Protein AF-A0A1F6BXQ7-F1 (afdb_monomer_lite)

Structure (mmCIF, N/CA/C/O backbone):
data_AF-A0A1F6BXQ7-F1
#
_entry.id   AF-A0A1F6BXQ7-F1
#
loop_
_atom_site.group_PDB
_atom_site.id
_atom_site.type_symbol
_atom_site.label_atom_id
_atom_site.label_alt_id
_atom_site.label_comp_id
_atom_site.label_asym_id
_atom_site.label_entity_id
_atom_site.label_seq_id
_atom_site.pdbx_PDB_ins_code
_atom_site.Cartn_x
_atom_site.Cartn_y
_atom_site.Cartn_z
_atom_site.occupancy
_atom_site.B_iso_or_equiv
_atom_site.auth_seq_id
_atom_site.auth_comp_id
_atom_site.auth_asym_id
_atom_site.auth_atom_id
_atom_site.pdbx_PDB_model_num
ATOM 1 N N . MET A 1 1 ? -27.198 -15.628 38.494 1.00 50.78 1 MET A N 1
ATOM 2 C CA . MET A 1 1 ? -26.750 -14.243 38.193 1.00 50.78 1 MET A CA 1
ATOM 3 C C . MET A 1 1 ? -25.561 -14.127 37.215 1.00 50.78 1 MET A C 1
ATOM 5 O O . MET A 1 1 ? -25.399 -13.064 36.630 1.00 50.78 1 MET A O 1
ATOM 9 N N . ALA A 1 2 ? -24.767 -15.176 36.940 1.00 58.31 2 ALA A N 1
ATOM 10 C CA . ALA A 1 2 ? -23.594 -15.095 36.041 1.00 58.31 2 ALA A CA 1
ATOM 11 C C . ALA A 1 2 ? -23.905 -14.859 34.538 1.00 58.31 2 ALA A C 1
ATOM 13 O O . ALA A 1 2 ? -23.090 -14.295 33.809 1.00 58.31 2 ALA A O 1
ATOM 14 N N . ASN A 1 3 ? -25.101 -15.235 34.069 1.00 61.34 3 ASN A N 1
ATOM 15 C CA . ASN A 1 3 ? -25.460 -15.195 32.643 1.00 61.34 3 ASN A CA 1
ATOM 16 C C . ASN A 1 3 ? -25.605 -13.770 32.065 1.00 61.34 3 ASN A C 1
ATOM 18 O O . ASN A 1 3 ? -25.274 -13.521 30.905 1.00 61.34 3 ASN A O 1
ATOM 22 N N . ILE A 1 4 ? -26.061 -12.809 32.878 1.00 68.44 4 ILE A N 1
ATOM 23 C CA . ILE A 1 4 ? -26.295 -11.422 32.437 1.00 68.44 4 ILE A CA 1
ATOM 24 C C . ILE A 1 4 ? -24.958 -10.706 32.200 1.00 68.44 4 ILE A C 1
ATOM 26 O O . ILE A 1 4 ? -24.773 -10.072 31.162 1.00 68.44 4 ILE A O 1
ATOM 30 N N . LYS A 1 5 ? -23.984 -10.895 33.103 1.00 67.44 5 LYS A N 1
ATOM 31 C CA . LYS A 1 5 ? -22.636 -10.305 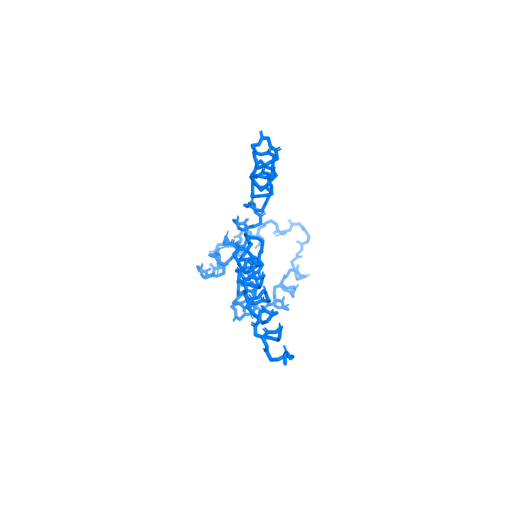33.011 1.00 67.44 5 LYS A CA 1
ATOM 32 C C . LYS A 1 5 ? -21.918 -10.715 31.716 1.00 67.44 5 LYS A C 1
ATOM 34 O O . LYS A 1 5 ? -21.365 -9.868 31.020 1.00 67.44 5 LYS A O 1
ATOM 39 N N . HIS A 1 6 ? -22.020 -11.991 31.333 1.00 70.56 6 HIS A N 1
ATOM 40 C CA . HIS A 1 6 ? -21.444 -12.517 30.088 1.00 70.56 6 HIS A CA 1
ATOM 41 C C . HIS A 1 6 ? -22.118 -11.976 28.817 1.00 70.56 6 HIS A C 1
ATOM 43 O O . HIS A 1 6 ? -21.474 -11.818 27.775 1.00 70.56 6 HIS A O 1
ATOM 49 N N . LYS A 1 7 ? -23.428 -11.705 28.871 1.00 75.19 7 LYS A N 1
ATOM 50 C CA . LYS A 1 7 ? -24.178 -11.110 27.753 1.00 75.19 7 LYS A CA 1
ATOM 51 C C . LYS A 1 7 ? -23.799 -9.640 27.555 1.00 75.19 7 LYS A C 1
ATOM 53 O O . LYS A 1 7 ? -23.606 -9.212 26.419 1.00 75.19 7 LYS A O 1
ATOM 58 N N . VAL A 1 8 ? -23.637 -8.901 28.654 1.00 79.69 8 VAL A N 1
ATOM 59 C CA . VAL A 1 8 ? -23.201 -7.497 28.643 1.00 79.69 8 VAL A CA 1
ATOM 60 C C . VAL A 1 8 ? -21.757 -7.382 28.146 1.00 79.69 8 VAL A C 1
ATOM 62 O O . VAL A 1 8 ? -21.514 -6.619 27.215 1.00 79.69 8 VAL A O 1
ATOM 65 N N . MET A 1 9 ? -20.823 -8.201 28.648 1.00 81.44 9 MET A N 1
ATOM 66 C CA . MET A 1 9 ? -19.429 -8.183 28.175 1.00 81.44 9 MET A CA 1
ATOM 67 C C . MET A 1 9 ? -19.300 -8.451 26.671 1.00 81.44 9 MET A C 1
ATOM 69 O O . MET A 1 9 ? -18.564 -7.743 25.990 1.00 81.44 9 MET A O 1
ATOM 73 N N . ARG A 1 10 ? -20.057 -9.409 26.114 1.00 78.62 10 ARG A N 1
ATOM 74 C CA . ARG A 1 10 ? -20.048 -9.655 24.659 1.00 78.62 10 ARG A CA 1
ATOM 75 C C . ARG A 1 10 ? -20.464 -8.428 23.854 1.00 78.62 10 ARG A C 1
ATOM 77 O O . ARG A 1 10 ? -19.826 -8.123 22.854 1.00 78.62 10 ARG A O 1
ATOM 84 N N . ARG A 1 11 ? -21.501 -7.704 24.286 1.00 79.56 11 ARG A N 1
ATOM 85 C CA . ARG A 1 11 ? -21.934 -6.471 23.607 1.00 79.56 11 ARG A CA 1
ATOM 86 C C . ARG A 1 11 ? -20.872 -5.378 23.681 1.00 79.56 11 ARG A C 1
ATOM 88 O O . ARG A 1 11 ? -20.653 -4.702 22.684 1.00 79.56 11 ARG A O 1
ATOM 95 N N . VAL A 1 12 ? -20.182 -5.247 24.813 1.00 81.31 12 VAL A N 1
ATOM 96 C CA . VAL A 1 12 ? -19.071 -4.296 24.962 1.00 81.31 12 VAL A CA 1
ATOM 97 C C . VAL A 1 12 ? -17.937 -4.628 23.991 1.00 81.31 12 VAL A C 1
ATOM 99 O O . VAL A 1 12 ? -17.475 -3.734 23.289 1.00 81.31 12 VAL A O 1
ATOM 102 N N . TYR A 1 13 ? -17.550 -5.901 23.858 1.00 80.19 13 TYR A N 1
ATOM 103 C CA . TYR A 1 13 ? -16.538 -6.309 22.878 1.00 80.19 13 TYR A CA 1
ATOM 104 C C . TYR A 1 13 ? -16.981 -6.079 21.430 1.00 80.19 13 TYR A C 1
ATOM 106 O O . TYR A 1 13 ? -16.181 -5.599 20.629 1.00 80.19 13 TYR A O 1
ATOM 114 N N . TYR A 1 14 ? -18.244 -6.346 21.088 1.00 79.44 14 TYR A N 1
ATOM 115 C CA . TYR A 1 14 ? -18.774 -6.044 19.753 1.00 79.44 14 TYR A CA 1
ATOM 116 C C . TYR A 1 14 ? -18.758 -4.546 19.446 1.00 79.44 14 TYR A C 1
ATOM 118 O O . TYR A 1 14 ? -18.314 -4.141 18.378 1.00 79.44 14 TYR A O 1
ATOM 126 N N . ILE A 1 15 ? -19.193 -3.703 20.383 1.00 79.25 15 ILE A N 1
ATOM 127 C CA . ILE A 1 15 ? -19.186 -2.246 20.197 1.00 79.25 15 ILE A CA 1
ATOM 128 C C . ILE A 1 15 ? -17.747 -1.727 20.115 1.00 79.25 15 ILE A C 1
ATOM 130 O O . ILE A 1 15 ? -17.451 -0.886 19.271 1.00 79.25 15 ILE A O 1
ATOM 134 N N . TYR A 1 16 ? -16.841 -2.248 20.945 1.00 75.12 16 TYR A N 1
ATOM 135 C CA . TYR A 1 16 ? -15.425 -1.886 20.928 1.00 75.12 16 TYR A CA 1
ATOM 136 C C . TYR A 1 16 ? -14.754 -2.261 19.601 1.00 75.12 16 TYR A C 1
ATOM 138 O O . TYR A 1 16 ? -14.076 -1.435 18.995 1.00 75.12 16 TYR A O 1
ATOM 146 N N . THR A 1 17 ? -14.989 -3.477 19.109 1.00 68.94 17 THR A N 1
ATOM 147 C CA . THR A 1 17 ? -14.453 -3.942 17.821 1.00 68.94 17 THR A CA 1
ATOM 148 C C . THR A 1 17 ? -15.065 -3.191 16.643 1.00 68.94 17 THR A C 1
ATOM 150 O O . THR A 1 17 ? -14.321 -2.751 15.774 1.00 68.94 17 THR A O 1
ATOM 153 N N . LEU A 1 18 ? -16.376 -2.925 16.641 1.00 71.81 18 LEU A N 1
ATOM 154 C CA . LEU A 1 18 ? -17.033 -2.072 15.640 1.00 71.81 18 LEU A CA 1
ATOM 155 C C . LEU A 1 18 ? -16.475 -0.644 15.637 1.00 71.81 18 LEU A C 1
ATOM 157 O O . LEU A 1 18 ? -16.279 -0.056 14.576 1.00 71.81 18 LEU A O 1
ATOM 161 N N . ARG A 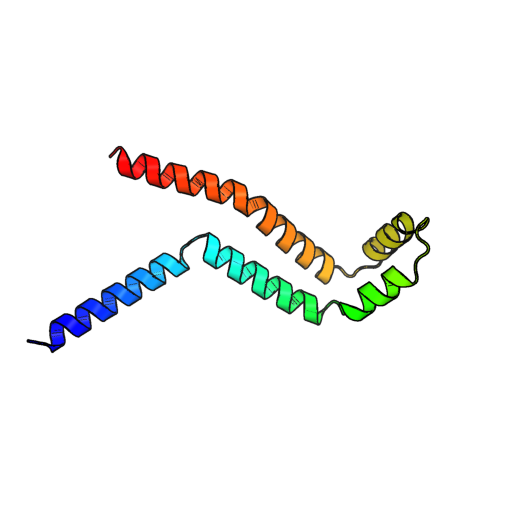1 19 ? -16.185 -0.085 16.816 1.00 68.94 19 ARG A N 1
ATOM 162 C CA . ARG A 1 19 ? -15.586 1.249 16.948 1.00 68.94 19 ARG A CA 1
ATOM 163 C C . ARG A 1 19 ? -14.134 1.261 16.455 1.00 68.94 19 ARG A C 1
ATOM 165 O O . ARG A 1 19 ? -13.731 2.213 15.799 1.00 68.94 19 ARG A O 1
ATOM 172 N N . ARG A 1 20 ? -13.382 0.179 16.683 1.00 64.56 20 ARG A N 1
ATOM 173 C CA . ARG A 1 20 ? -12.016 -0.016 16.165 1.00 64.56 20 ARG A CA 1
ATOM 174 C C . ARG A 1 20 ? -11.989 -0.231 14.645 1.00 64.56 20 ARG A C 1
ATOM 176 O O . ARG A 1 20 ? -11.099 0.281 13.982 1.00 64.56 20 ARG A O 1
ATOM 183 N N . LEU A 1 21 ? -12.982 -0.925 14.089 1.00 62.19 21 LEU A N 1
ATOM 184 C CA . LEU A 1 21 ? -13.162 -1.124 12.643 1.00 62.19 21 LEU A CA 1
ATOM 185 C C . LEU A 1 21 ? -13.525 0.173 11.913 1.00 62.19 21 LEU A C 1
ATOM 187 O O . LEU A 1 21 ? -13.090 0.387 10.787 1.00 62.19 21 LEU A O 1
ATOM 191 N N . LYS A 1 22 ? -14.277 1.063 12.569 1.00 63.00 22 LYS A N 1
ATOM 192 C CA . LYS A 1 22 ? -14.538 2.421 12.070 1.00 63.00 22 LYS A CA 1
ATOM 193 C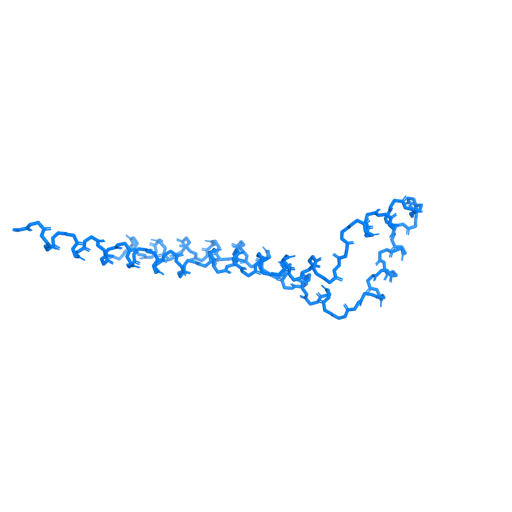 C . LYS A 1 22 ? -13.328 3.350 12.184 1.00 63.00 22 LYS A C 1
ATOM 195 O O . LYS A 1 22 ? -13.394 4.469 11.681 1.00 63.00 22 LYS A O 1
ATOM 200 N N . HIS A 1 23 ? -12.239 2.914 12.822 1.00 66.12 23 HIS A N 1
ATOM 201 C CA . HIS A 1 23 ? -11.061 3.750 12.958 1.00 66.12 23 HIS A CA 1
ATOM 202 C C . HIS A 1 23 ? -10.452 4.001 11.568 1.00 66.12 23 HIS A C 1
ATOM 204 O O . HIS A 1 23 ? -10.144 3.042 10.850 1.00 66.12 23 HIS A O 1
ATOM 210 N N . PRO A 1 24 ? -10.233 5.266 11.177 1.00 65.69 24 PRO A N 1
ATOM 211 C CA . PRO A 1 24 ? -9.749 5.637 9.849 1.00 65.69 24 PRO A CA 1
ATOM 212 C C . PRO A 1 24 ? -8.451 4.915 9.456 1.00 65.69 24 PRO A C 1
ATOM 214 O O . PRO A 1 24 ? -8.285 4.542 8.291 1.00 65.69 24 PRO A O 1
ATOM 217 N N . LEU A 1 25 ? -7.580 4.654 10.437 1.00 67.38 25 LEU A N 1
ATOM 218 C CA . LEU A 1 25 ? -6.345 3.882 10.263 1.00 67.38 25 LEU A CA 1
ATOM 219 C C . LEU A 1 25 ? -6.580 2.422 9.851 1.00 67.38 25 LEU A C 1
ATOM 221 O O . LEU A 1 25 ? -5.835 1.916 9.021 1.00 67.38 25 LEU A O 1
ATOM 225 N N . PHE A 1 26 ? -7.605 1.754 10.392 1.00 74.06 26 PHE A N 1
ATOM 226 C CA . PHE A 1 26 ? -7.869 0.342 10.090 1.00 74.06 26 PHE A CA 1
ATOM 227 C C . PHE A 1 26 ? -8.397 0.165 8.663 1.00 74.06 26 PHE A C 1
ATOM 229 O O . PHE A 1 26 ? -8.026 -0.766 7.956 1.00 74.06 26 PHE A O 1
ATOM 236 N N . VAL A 1 27 ? -9.227 1.105 8.205 1.00 73.19 27 VAL A N 1
ATOM 237 C CA . VAL A 1 27 ? -9.710 1.116 6.819 1.00 73.19 27 VAL A CA 1
ATOM 238 C C . VAL A 1 27 ? -8.555 1.370 5.849 1.00 73.19 27 VAL A C 1
ATOM 240 O O . VAL A 1 27 ? -8.465 0.706 4.824 1.00 73.19 27 VAL A O 1
ATOM 243 N N . HIS A 1 28 ? -7.643 2.296 6.164 1.00 70.12 28 HIS A N 1
ATOM 244 C CA . HIS A 1 28 ? -6.483 2.557 5.303 1.00 70.12 28 HIS A CA 1
ATOM 245 C C . HIS A 1 28 ? -5.495 1.393 5.281 1.00 70.12 28 HIS A C 1
ATOM 247 O O . HIS A 1 28 ? -5.053 1.020 4.200 1.00 70.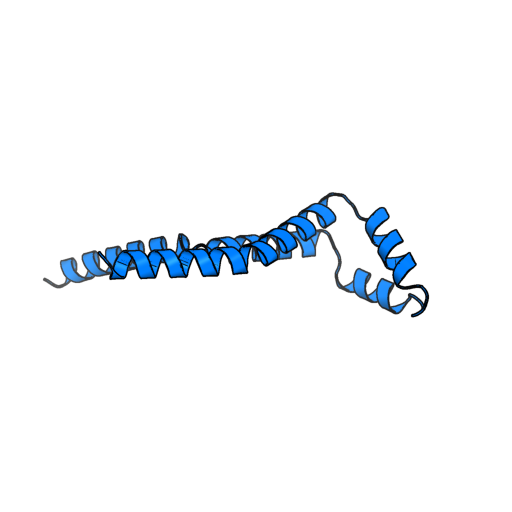12 28 HIS A O 1
ATOM 253 N N . SER A 1 29 ? -5.198 0.766 6.422 1.00 75.38 29 SER A N 1
ATOM 254 C CA . SER A 1 29 ? -4.326 -0.412 6.438 1.00 75.38 29 SER A CA 1
ATOM 255 C C . SER A 1 29 ? -4.933 -1.582 5.663 1.00 75.38 29 SER A C 1
ATOM 257 O O . SER A 1 29 ? -4.216 -2.251 4.924 1.00 75.38 29 SER A O 1
ATOM 259 N N . ALA A 1 30 ? -6.251 -1.789 5.756 1.00 79.75 30 ALA A N 1
ATOM 260 C CA . ALA A 1 30 ? -6.952 -2.799 4.968 1.00 79.75 30 ALA A CA 1
ATOM 261 C C . ALA A 1 30 ? -6.878 -2.507 3.460 1.00 79.75 30 ALA A C 1
ATOM 263 O O . ALA A 1 30 ? -6.563 -3.404 2.681 1.00 79.75 30 ALA A O 1
ATOM 264 N N . VAL A 1 31 ? -7.109 -1.257 3.043 1.00 79.56 31 VAL A N 1
ATOM 265 C CA . VAL A 1 31 ? -7.005 -0.848 1.631 1.00 79.56 31 VAL A CA 1
ATOM 266 C C . VAL A 1 31 ? -5.581 -1.029 1.106 1.00 79.56 31 VAL A C 1
ATOM 268 O O . VAL A 1 31 ? -5.404 -1.598 0.031 1.00 79.56 31 VAL A O 1
ATOM 271 N N . VAL A 1 32 ? -4.568 -0.613 1.869 1.00 79.62 32 VAL A N 1
ATOM 272 C CA . VAL A 1 32 ? -3.157 -0.788 1.494 1.00 79.62 32 VAL A CA 1
ATOM 273 C C . VAL A 1 32 ? -2.808 -2.270 1.378 1.00 79.62 32 VAL A C 1
ATOM 275 O O . VAL A 1 32 ? -2.208 -2.665 0.385 1.00 79.62 32 VAL A O 1
ATOM 278 N N . ALA A 1 33 ? -3.231 -3.106 2.330 1.00 82.88 33 ALA A N 1
ATOM 279 C CA . ALA A 1 33 ? -2.984 -4.546 2.284 1.00 82.88 33 ALA A CA 1
ATOM 280 C C . ALA A 1 33 ? -3.622 -5.202 1.049 1.00 82.88 33 ALA A C 1
ATOM 282 O O . ALA A 1 33 ? -2.968 -5.982 0.359 1.00 82.88 33 ALA A O 1
ATOM 283 N N . VAL A 1 34 ? -4.871 -4.849 0.724 1.00 83.38 34 VAL A N 1
ATOM 284 C CA . VAL A 1 34 ? -5.555 -5.344 -0.481 1.00 83.38 34 VAL A CA 1
ATOM 285 C C . VAL A 1 34 ? -4.841 -4.877 -1.748 1.00 83.38 34 VAL A C 1
ATOM 287 O O . VAL A 1 34 ? -4.612 -5.688 -2.643 1.00 83.38 34 VAL A O 1
ATOM 290 N N . CYS A 1 35 ? -4.433 -3.607 -1.815 1.00 79.31 35 CYS A N 1
ATOM 291 C CA . CYS A 1 35 ? -3.674 -3.091 -2.953 1.00 79.31 35 CYS A CA 1
ATOM 292 C C . CYS A 1 35 ? -2.332 -3.810 -3.106 1.00 79.31 35 CYS A C 1
ATOM 294 O O . CYS A 1 35 ? -1.951 -4.133 -4.223 1.00 79.31 35 CYS A O 1
ATOM 296 N N . PHE A 1 36 ? -1.645 -4.119 -2.007 1.00 78.75 36 PHE A N 1
ATOM 297 C CA . PHE A 1 36 ? -0.365 -4.827 -2.034 1.00 78.75 36 PHE A CA 1
ATOM 298 C C . PHE A 1 36 ? -0.512 -6.267 -2.546 1.00 78.75 36 PHE A C 1
ATOM 300 O O . PHE A 1 36 ? 0.283 -6.722 -3.366 1.00 78.75 36 PHE A O 1
ATOM 307 N N . VAL A 1 37 ? -1.566 -6.970 -2.117 1.00 83.56 37 VAL A N 1
ATOM 308 C CA . VAL A 1 37 ? -1.900 -8.317 -2.611 1.00 83.56 37 VAL A CA 1
ATOM 309 C C . VAL A 1 37 ? -2.318 -8.286 -4.083 1.00 83.56 37 VAL A C 1
ATOM 311 O O . VAL A 1 37 ? -1.970 -9.185 -4.844 1.00 83.56 37 VAL A O 1
ATOM 314 N N . ALA A 1 38 ? -3.054 -7.261 -4.510 1.00 79.56 38 ALA A N 1
ATOM 315 C CA . ALA A 1 38 ? -3.396 -7.085 -5.917 1.00 79.56 38 ALA A CA 1
ATOM 316 C C . ALA A 1 38 ? -2.147 -6.783 -6.760 1.00 79.56 38 ALA A C 1
ATOM 318 O O . ALA A 1 38 ? -1.978 -7.356 -7.833 1.00 79.56 38 ALA A O 1
ATOM 319 N N . LEU A 1 39 ? -1.238 -5.947 -6.251 1.00 77.12 39 LEU A N 1
ATOM 320 C CA . LEU A 1 39 ? 0.009 -5.596 -6.924 1.00 77.12 39 LEU A CA 1
ATOM 321 C C . LEU A 1 39 ? 0.914 -6.820 -7.100 1.00 77.12 39 LEU A C 1
ATOM 323 O O . LEU A 1 39 ? 1.441 -7.012 -8.188 1.00 77.12 39 LEU A O 1
ATOM 327 N N . SER A 1 40 ? 1.032 -7.690 -6.091 1.00 77.44 40 SER A N 1
ATOM 328 C CA . SER A 1 40 ? 1.862 -8.903 -6.183 1.00 77.44 40 SER A CA 1
ATOM 329 C C . SER A 1 40 ? 1.351 -9.933 -7.194 1.00 77.44 40 SER A C 1
ATOM 331 O O . SER A 1 40 ? 2.109 -10.796 -7.627 1.00 77.44 40 SER A O 1
ATOM 333 N N . ARG A 1 41 ? 0.075 -9.847 -7.591 1.00 77.00 41 ARG A N 1
ATOM 334 C CA . ARG A 1 41 ? -0.503 -10.672 -8.664 1.00 77.00 41 ARG A CA 1
ATOM 335 C C . ARG A 1 41 ? -0.283 -10.098 -10.057 1.00 77.00 41 ARG A C 1
ATOM 337 O O . ARG A 1 41 ? -0.365 -10.838 -11.029 1.00 77.00 41 ARG A O 1
ATOM 344 N N . VAL A 1 42 ? -0.074 -8.790 -10.148 1.00 74.69 42 VAL A N 1
ATOM 345 C CA . VAL A 1 42 ? 0.032 -8.058 -11.415 1.00 74.69 42 VAL A CA 1
ATOM 346 C C . VAL A 1 42 ? 1.492 -7.757 -11.759 1.00 74.69 42 VAL A C 1
ATOM 348 O O . VAL A 1 42 ? 1.833 -7.646 -12.932 1.00 74.69 42 VAL A O 1
ATOM 351 N N . VAL A 1 43 ? 2.357 -7.645 -10.750 1.00 72.75 43 VAL A N 1
ATOM 352 C CA . VAL A 1 43 ? 3.772 -7.306 -10.890 1.00 72.75 43 VAL A CA 1
ATOM 353 C C . VAL A 1 43 ? 4.620 -8.342 -10.156 1.00 72.75 43 VAL A C 1
ATOM 355 O O . VAL A 1 43 ? 4.551 -8.473 -8.932 1.00 72.75 43 VAL A O 1
ATOM 358 N N . SER A 1 44 ? 5.470 -9.043 -10.905 1.00 77.81 44 SER A N 1
ATOM 359 C CA . SER A 1 44 ? 6.513 -9.897 -10.341 1.00 77.81 44 SER A CA 1
ATOM 360 C C . SER A 1 44 ? 7.636 -9.040 -9.764 1.00 77.81 44 SER A C 1
ATOM 362 O O . SER A 1 44 ? 8.467 -8.503 -10.491 1.00 77.81 44 SER A O 1
ATOM 364 N N . ILE A 1 45 ? 7.695 -8.949 -8.434 1.00 71.69 45 ILE A N 1
ATOM 365 C CA . ILE A 1 45 ? 8.801 -8.309 -7.705 1.00 71.69 45 ILE A CA 1
ATOM 366 C C . ILE A 1 45 ? 10.188 -8.820 -8.158 1.00 71.69 45 ILE A C 1
ATOM 368 O O . ILE A 1 45 ? 11.044 -7.974 -8.415 1.00 71.69 45 ILE A O 1
ATOM 372 N N . PRO A 1 46 ? 10.451 -10.139 -8.305 1.00 75.62 46 PRO A N 1
ATOM 373 C CA . PRO A 1 46 ? 11.777 -10.601 -8.728 1.00 75.62 46 PRO A CA 1
ATOM 374 C C . PRO A 1 46 ? 12.157 -10.120 -10.134 1.00 75.62 46 PRO A C 1
ATOM 376 O O . PRO A 1 46 ? 13.306 -9.742 -10.347 1.00 75.62 46 PRO A O 1
ATOM 379 N N . ASP A 1 47 ? 11.196 -10.041 -11.057 1.00 77.12 47 ASP A N 1
ATOM 380 C CA . ASP A 1 47 ? 11.446 -9.577 -12.426 1.00 77.12 47 ASP A CA 1
ATOM 381 C C . ASP A 1 47 ? 11.777 -8.082 -12.456 1.00 77.12 47 ASP A C 1
ATOM 383 O O . ASP A 1 47 ? 12.662 -7.652 -13.194 1.00 77.12 47 ASP A O 1
ATOM 387 N N . VAL A 1 48 ? 11.123 -7.272 -11.616 1.00 75.88 48 VAL A N 1
ATOM 388 C CA . VAL A 1 48 ? 11.448 -5.842 -11.483 1.00 75.88 48 VAL A CA 1
ATOM 389 C C . VAL A 1 48 ? 12.875 -5.657 -10.968 1.00 75.88 48 VAL A C 1
ATOM 391 O O . VAL A 1 48 ? 13.622 -4.846 -11.512 1.00 75.88 48 VAL A O 1
ATOM 394 N N . PHE A 1 49 ? 13.279 -6.428 -9.956 1.00 78.50 49 PHE A N 1
ATOM 395 C CA . PHE A 1 49 ? 14.640 -6.362 -9.418 1.00 78.50 49 PHE A CA 1
ATOM 396 C C . PHE A 1 49 ? 15.690 -6.860 -10.414 1.00 78.50 49 PHE A C 1
ATOM 398 O O . PHE A 1 49 ? 16.739 -6.231 -10.535 1.00 78.50 49 PHE A O 1
ATOM 405 N N . SER A 1 50 ? 15.407 -7.939 -11.148 1.00 78.44 50 SER A N 1
ATOM 406 C CA . SER A 1 50 ? 16.304 -8.451 -12.189 1.00 78.44 50 SER A CA 1
ATOM 407 C C . SER A 1 50 ? 16.526 -7.410 -13.286 1.00 78.44 50 SER A C 1
ATOM 409 O O . SER A 1 50 ? 17.669 -7.094 -13.602 1.00 78.44 50 SER A O 1
ATOM 411 N N . ASN A 1 51 ? 15.447 -6.802 -13.790 1.00 80.19 51 ASN A N 1
ATOM 412 C CA . ASN A 1 51 ? 15.541 -5.747 -14.799 1.00 80.19 51 ASN A CA 1
ATOM 413 C C . ASN A 1 51 ? 16.285 -4.510 -14.272 1.00 80.19 51 ASN A C 1
ATOM 415 O O . ASN A 1 51 ? 17.041 -3.889 -15.007 1.00 80.19 51 ASN A O 1
ATOM 419 N N . MET A 1 52 ? 16.109 -4.149 -12.997 1.00 75.75 52 MET A N 1
ATOM 420 C CA . MET A 1 52 ? 16.794 -2.993 -12.410 1.00 75.75 52 MET A CA 1
ATOM 421 C C . MET A 1 52 ? 18.304 -3.223 -12.238 1.00 75.75 52 MET A C 1
ATOM 423 O O . MET A 1 52 ? 19.079 -2.281 -12.379 1.00 75.75 52 MET A O 1
ATOM 427 N N . LEU A 1 53 ? 18.728 -4.455 -11.934 1.00 80.00 53 LEU A N 1
ATOM 428 C CA . LEU A 1 53 ? 20.143 -4.818 -11.788 1.00 80.00 53 LEU A CA 1
ATOM 429 C C . LEU A 1 53 ? 20.881 -4.905 -13.129 1.00 80.00 53 LEU A C 1
ATOM 431 O O . LEU A 1 53 ? 22.095 -4.717 -13.171 1.00 80.00 53 LEU A O 1
ATOM 435 N N . GLU A 1 54 ? 20.158 -5.178 -14.212 1.00 80.19 54 GLU A N 1
ATOM 436 C CA . GLU A 1 54 ? 20.714 -5.261 -15.564 1.00 80.19 54 GLU A CA 1
ATOM 437 C C . GLU A 1 54 ? 20.978 -3.872 -16.181 1.00 80.19 54 GLU A C 1
ATOM 439 O O . GLU A 1 54 ? 21.784 -3.723 -17.100 1.00 80.19 54 GLU A O 1
ATOM 444 N N . VAL A 1 55 ? 20.354 -2.821 -15.639 1.00 77.50 55 VAL A N 1
ATOM 445 C CA . VAL A 1 55 ? 20.468 -1.450 -16.149 1.00 77.50 55 VAL A CA 1
ATOM 446 C C . VAL A 1 55 ? 21.758 -0.785 -15.664 1.00 77.50 55 VAL A C 1
ATOM 448 O O . VAL A 1 55 ? 22.046 -0.712 -14.468 1.00 77.50 55 VAL A O 1
ATOM 451 N N . ARG A 1 56 ? 22.533 -0.213 -16.598 1.00 75.62 56 ARG A N 1
ATOM 452 C CA . ARG A 1 56 ? 23.718 0.597 -16.264 1.00 75.62 56 ARG A CA 1
ATOM 453 C C . ARG A 1 56 ? 23.318 1.805 -15.421 1.00 75.62 56 ARG A C 1
ATOM 455 O O . ARG A 1 56 ? 22.375 2.519 -15.742 1.00 75.62 56 ARG A O 1
ATOM 462 N N . VAL A 1 57 ? 24.124 2.105 -14.401 1.00 72.81 57 VAL A N 1
ATOM 463 C CA . VAL A 1 57 ? 23.839 3.137 -13.385 1.00 72.81 57 VAL A CA 1
ATOM 464 C C . VAL A 1 57 ? 23.576 4.541 -13.975 1.00 72.81 57 VAL A C 1
ATOM 466 O O . VAL A 1 57 ? 22.860 5.340 -13.380 1.00 72.81 57 VAL A O 1
ATOM 469 N N . GLY A 1 58 ? 24.106 4.837 -15.169 1.00 76.38 58 GLY A N 1
ATOM 470 C CA . GLY A 1 58 ? 23.889 6.102 -15.891 1.00 76.38 58 GLY A CA 1
ATOM 471 C C 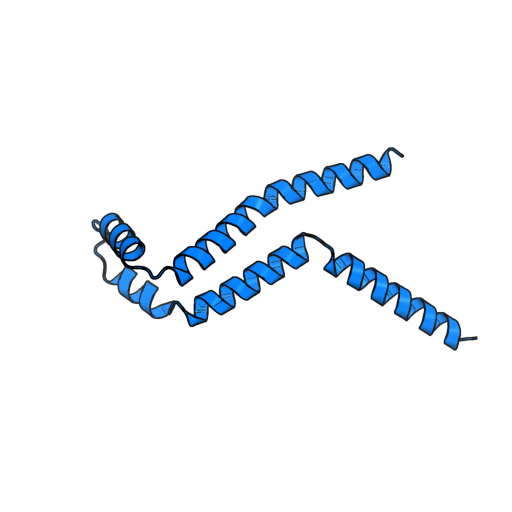. GLY A 1 58 ? 22.601 6.184 -16.725 1.00 76.38 58 GLY A C 1
ATOM 472 O O . GLY A 1 58 ? 22.238 7.270 -17.163 1.00 76.38 58 GLY A O 1
ATOM 473 N N . GLU A 1 59 ? 21.897 5.068 -16.926 1.00 79.56 59 GLU A N 1
ATOM 474 C CA . GLU A 1 59 ? 20.677 4.962 -17.746 1.00 79.56 59 GLU A CA 1
ATOM 475 C C . GLU A 1 59 ? 19.436 4.622 -16.903 1.00 79.56 59 GLU A C 1
ATOM 477 O O . GLU A 1 59 ? 18.370 4.308 -17.431 1.00 79.56 59 GLU A O 1
ATOM 482 N N . LEU A 1 60 ? 19.529 4.732 -15.572 1.00 79.06 60 LEU A N 1
ATOM 483 C CA . LEU A 1 60 ? 18.385 4.486 -14.689 1.00 79.06 60 LEU A CA 1
ATOM 484 C C . LEU A 1 60 ? 17.191 5.379 -15.040 1.00 79.06 60 LEU A C 1
ATOM 486 O O . LEU A 1 60 ? 16.057 4.914 -15.035 1.00 79.06 60 LEU A O 1
ATOM 490 N N . ALA A 1 61 ? 17.424 6.658 -15.347 1.00 77.81 61 ALA A N 1
ATOM 491 C CA . ALA A 1 61 ? 16.341 7.601 -15.619 1.00 77.81 61 ALA A CA 1
ATOM 492 C C . ALA A 1 61 ? 15.549 7.228 -16.886 1.00 77.81 61 ALA A C 1
ATOM 494 O O . ALA A 1 61 ? 14.319 7.232 -16.863 1.00 77.81 61 ALA A O 1
ATOM 495 N N . SER A 1 62 ? 16.237 6.856 -17.969 1.00 80.31 62 SER A N 1
ATOM 496 C CA . SER A 1 62 ? 15.602 6.393 -19.208 1.00 80.31 62 SER A CA 1
ATOM 497 C C . SER A 1 62 ? 14.899 5.054 -19.014 1.00 80.31 62 SER A C 1
ATOM 499 O O . SER A 1 62 ? 13.794 4.876 -19.525 1.00 80.31 62 SER A O 1
ATOM 501 N N . PHE A 1 63 ? 15.481 4.149 -18.223 1.00 81.25 63 PHE A N 1
ATOM 502 C CA . PHE A 1 63 ? 14.836 2.895 -17.848 1.00 81.25 63 PHE A CA 1
ATOM 503 C C . PHE A 1 63 ? 13.539 3.124 -17.064 1.00 81.25 63 PHE A C 1
ATOM 505 O O . PHE A 1 63 ? 12.517 2.548 -17.416 1.00 81.25 63 PHE A O 1
ATOM 512 N N . TRP A 1 64 ? 13.532 4.007 -16.060 1.00 78.81 64 TRP A N 1
ATOM 513 C CA . TRP A 1 64 ? 12.321 4.322 -15.296 1.00 78.81 64 TRP A CA 1
ATOM 514 C C . TRP A 1 64 ? 11.237 4.952 -16.170 1.00 78.81 64 TRP A C 1
ATOM 516 O O . TRP A 1 64 ? 10.085 4.531 -16.101 1.00 78.81 64 TRP A O 1
ATOM 526 N N . ILE A 1 65 ? 11.590 5.914 -17.027 1.00 81.31 65 ILE A N 1
ATOM 527 C CA . ILE A 1 65 ? 10.634 6.541 -17.953 1.00 81.31 65 ILE A CA 1
ATOM 528 C C . ILE A 1 65 ? 10.063 5.498 -18.922 1.00 81.31 65 ILE A C 1
ATOM 530 O O . ILE A 1 65 ? 8.851 5.449 -19.127 1.00 81.31 65 ILE A O 1
ATOM 534 N N . GLY A 1 66 ? 10.916 4.633 -19.478 1.00 79.94 66 GLY A N 1
ATOM 535 C CA . GLY A 1 66 ? 10.505 3.554 -20.373 1.00 79.94 66 GLY A CA 1
ATOM 536 C C . GLY A 1 66 ? 9.631 2.513 -19.678 1.00 79.94 66 GLY A C 1
ATOM 537 O O . GLY A 1 66 ? 8.610 2.106 -20.230 1.00 79.94 66 GLY A O 1
ATOM 538 N N . ALA A 1 67 ? 9.978 2.132 -18.449 1.00 77.81 67 ALA A N 1
ATOM 539 C CA . ALA A 1 67 ? 9.194 1.219 -17.634 1.00 77.81 67 ALA A CA 1
ATOM 540 C C . ALA A 1 67 ? 7.812 1.813 -17.356 1.00 77.81 67 ALA A C 1
ATOM 542 O O . ALA A 1 67 ? 6.814 1.161 -17.643 1.00 77.81 67 ALA A O 1
ATOM 543 N N . PHE A 1 68 ? 7.724 3.068 -16.905 1.00 79.00 68 PHE A N 1
ATOM 544 C CA . PHE A 1 68 ? 6.445 3.742 -16.659 1.00 79.00 68 PHE A CA 1
ATOM 545 C C . PHE A 1 68 ? 5.591 3.888 -17.924 1.00 79.00 68 PHE A C 1
ATOM 547 O O . PHE A 1 68 ? 4.391 3.629 -17.871 1.00 79.00 68 PHE A O 1
ATOM 554 N N . ALA A 1 69 ? 6.195 4.249 -19.059 1.00 80.88 69 ALA A N 1
ATOM 555 C CA . ALA A 1 69 ? 5.486 4.406 -20.329 1.00 80.88 69 ALA A CA 1
ATOM 556 C C . ALA A 1 69 ? 4.922 3.083 -20.875 1.00 80.88 69 ALA A C 1
ATOM 558 O O . ALA A 1 69 ? 3.892 3.088 -21.545 1.00 80.88 69 ALA A O 1
ATOM 559 N N . ASN A 1 70 ? 5.577 1.958 -20.573 1.00 79.88 70 ASN A N 1
ATOM 560 C CA . ASN A 1 70 ? 5.159 0.622 -21.008 1.00 79.88 70 ASN A CA 1
ATOM 561 C C . ASN A 1 70 ? 4.422 -0.173 -19.917 1.00 79.88 70 ASN A C 1
ATOM 563 O O . ASN A 1 70 ? 4.050 -1.326 -20.133 1.00 79.88 70 ASN A O 1
ATOM 567 N N . THR A 1 71 ? 4.195 0.417 -18.741 1.00 79.00 71 THR A N 1
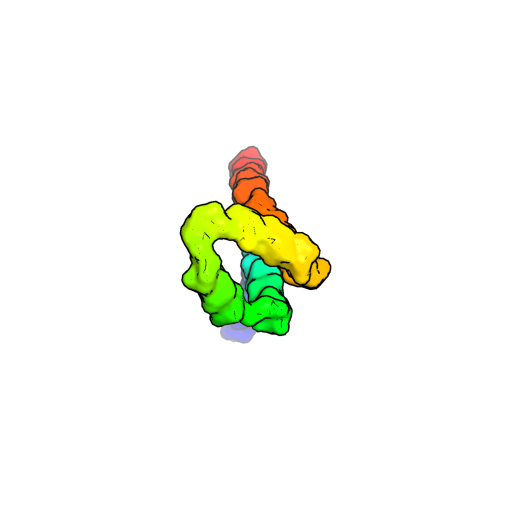ATOM 568 C CA . THR A 1 71 ? 3.463 -0.242 -17.657 1.00 79.00 71 THR A CA 1
ATOM 569 C C . THR A 1 71 ? 1.965 -0.211 -17.960 1.00 79.00 71 THR A C 1
ATOM 571 O O . THR A 1 71 ? 1.412 0.815 -18.352 1.00 79.00 71 THR A O 1
ATOM 574 N N . GLY A 1 72 ? 1.279 -1.338 -17.753 1.00 77.12 72 GLY A N 1
ATOM 575 C CA . GLY A 1 72 ? -0.173 -1.414 -17.921 1.00 77.12 72 GLY A CA 1
ATOM 576 C C . GLY A 1 72 ? -0.938 -0.473 -16.977 1.00 77.12 72 GLY A C 1
ATOM 577 O O . GLY A 1 72 ? -0.450 -0.065 -15.923 1.00 77.12 72 GLY A O 1
ATOM 578 N N . MET A 1 73 ? -2.192 -0.169 -17.319 1.00 79.38 73 MET A N 1
ATOM 579 C CA . MET A 1 73 ? -3.031 0.769 -16.555 1.00 79.38 73 MET A CA 1
ATOM 580 C C . MET A 1 73 ? -3.316 0.301 -15.113 1.00 79.38 73 MET A C 1
ATOM 582 O O . MET A 1 73 ? -3.375 1.109 -14.191 1.00 79.38 73 MET A O 1
ATOM 586 N N . LEU A 1 74 ? -3.454 -1.012 -14.900 1.00 77.88 74 LEU A N 1
ATOM 587 C CA . LEU A 1 74 ? -3.732 -1.631 -13.595 1.00 77.88 74 LEU A CA 1
ATOM 588 C C . LEU A 1 74 ? -2.639 -1.368 -12.533 1.00 77.88 74 LEU A C 1
ATOM 590 O O . LEU A 1 74 ? -2.981 -0.877 -11.454 1.00 77.88 74 LEU A O 1
ATOM 594 N N . PRO A 1 75 ? -1.346 -1.648 -12.797 1.00 79.38 75 PRO A N 1
ATOM 595 C CA . PRO A 1 75 ? -0.269 -1.312 -11.867 1.00 79.38 75 PRO A CA 1
ATOM 596 C C . PRO A 1 75 ? -0.201 0.185 -11.542 1.00 79.38 75 PRO A C 1
ATOM 598 O O . PRO A 1 75 ? -0.019 0.544 -10.380 1.00 79.38 75 PRO A O 1
ATOM 601 N N . LEU A 1 76 ? -0.406 1.059 -12.536 1.00 80.38 76 LEU A N 1
ATOM 602 C CA . LEU A 1 76 ? -0.397 2.513 -12.339 1.00 80.38 76 LEU A CA 1
ATOM 603 C C . LEU A 1 76 ? -1.508 2.971 -11.388 1.00 80.38 76 LEU A C 1
ATOM 605 O O . LEU A 1 76 ? -1.255 3.760 -10.478 1.00 80.38 76 LEU A O 1
ATOM 609 N N . VAL A 1 77 ? -2.724 2.439 -11.550 1.00 82.06 77 VAL A N 1
ATOM 610 C CA . VAL A 1 77 ? -3.848 2.727 -10.648 1.00 82.06 77 VAL A CA 1
ATOM 611 C C . VAL A 1 77 ? -3.550 2.235 -9.232 1.00 82.06 77 VAL A C 1
ATOM 613 O O . VAL A 1 77 ? -3.767 2.977 -8.279 1.00 82.06 77 VAL A O 1
ATOM 616 N N . LEU A 1 78 ? -3.013 1.022 -9.072 1.00 77.88 78 LEU A N 1
ATOM 617 C CA . LEU A 1 78 ? -2.669 0.477 -7.754 1.00 77.88 78 LEU A CA 1
ATOM 618 C C . LEU A 1 78 ? -1.598 1.313 -7.042 1.00 77.88 78 LEU A C 1
ATOM 620 O O . LEU A 1 78 ? -1.763 1.642 -5.868 1.00 77.88 78 LEU A O 1
ATOM 624 N N . ILE A 1 79 ? -0.537 1.704 -7.750 1.00 80.94 79 ILE A N 1
ATOM 625 C CA . ILE A 1 79 ? 0.510 2.582 -7.211 1.00 80.94 79 ILE A CA 1
ATOM 626 C C . ILE A 1 79 ? -0.081 3.944 -6.835 1.00 80.94 79 ILE A C 1
ATOM 628 O O . ILE A 1 79 ? 0.187 4.441 -5.741 1.00 80.94 79 ILE A O 1
ATOM 632 N N . GLY A 1 80 ? -0.930 4.518 -7.692 1.00 83.25 80 GLY A N 1
ATOM 633 C CA . GLY A 1 80 ? -1.617 5.781 -7.429 1.00 83.25 80 GLY A CA 1
ATOM 634 C C . GLY A 1 80 ? -2.507 5.726 -6.186 1.00 83.25 80 GLY A C 1
ATOM 635 O O . GLY A 1 80 ? -2.449 6.628 -5.351 1.00 83.25 80 GLY A O 1
ATOM 636 N N . VAL A 1 81 ? -3.272 4.644 -6.008 1.00 80.69 81 VAL A N 1
ATOM 637 C CA . VAL A 1 81 ? -4.097 4.425 -4.811 1.00 80.69 81 VAL A CA 1
ATOM 638 C C . VAL A 1 81 ? -3.221 4.323 -3.566 1.00 80.69 81 VAL A C 1
ATOM 640 O O . VAL A 1 81 ? -3.509 5.006 -2.587 1.00 80.69 81 VAL A O 1
ATOM 643 N N . ILE A 1 82 ? -2.131 3.546 -3.611 1.00 80.75 82 ILE A N 1
ATOM 644 C CA . ILE A 1 82 ? -1.192 3.407 -2.488 1.00 80.75 82 ILE A CA 1
ATOM 645 C C . ILE A 1 82 ? -0.597 4.771 -2.114 1.00 80.75 82 ILE A C 1
ATOM 647 O O . ILE A 1 82 ? -0.661 5.153 -0.944 1.00 80.75 82 ILE A O 1
ATOM 651 N N . MET A 1 83 ? -0.089 5.530 -3.092 1.00 81.81 83 MET A N 1
ATOM 652 C CA . MET A 1 83 ? 0.451 6.879 -2.879 1.00 81.81 83 MET A CA 1
ATOM 653 C C . MET A 1 83 ? -0.592 7.819 -2.277 1.00 81.81 83 MET A C 1
ATOM 655 O O . MET A 1 83 ? -0.301 8.517 -1.309 1.00 81.81 83 MET A O 1
ATOM 659 N N . PHE A 1 84 ? -1.816 7.810 -2.805 1.00 82.06 84 PHE A N 1
ATOM 660 C CA . PHE A 1 84 ? -2.900 8.645 -2.300 1.00 82.06 84 PHE A CA 1
ATOM 661 C C . PHE A 1 84 ? -3.255 8.295 -0.849 1.00 82.06 84 PHE A C 1
ATOM 663 O O . PHE A 1 84 ? -3.368 9.192 -0.015 1.00 82.06 84 PHE A O 1
ATOM 670 N N . THR A 1 85 ? -3.351 7.004 -0.508 1.00 79.12 85 THR A N 1
ATOM 671 C CA . THR A 1 85 ? -3.558 6.568 0.884 1.00 79.12 85 THR A CA 1
ATOM 672 C C . THR A 1 85 ? -2.382 6.888 1.805 1.00 79.12 85 THR A C 1
ATOM 674 O O . THR A 1 85 ? -2.594 7.178 2.982 1.00 79.12 85 THR A O 1
ATOM 677 N N . ALA A 1 86 ? -1.148 6.855 1.300 1.00 77.62 86 ALA A N 1
ATOM 678 C CA . ALA A 1 86 ? 0.039 7.227 2.064 1.00 77.62 86 ALA A CA 1
ATOM 679 C C . ALA A 1 86 ? 0.064 8.733 2.360 1.00 77.62 86 ALA A C 1
ATOM 681 O O . ALA A 1 86 ? 0.353 9.145 3.482 1.00 77.62 86 ALA A O 1
ATOM 682 N N . LEU A 1 87 ? -0.297 9.557 1.375 1.00 83.19 87 LEU A N 1
ATOM 683 C CA . LEU A 1 87 ? -0.333 11.010 1.508 1.00 83.19 87 LEU A CA 1
ATOM 684 C C . LEU A 1 87 ? -1.528 11.494 2.344 1.00 83.19 87 LEU A C 1
ATOM 686 O O . LEU A 1 87 ? -1.434 12.528 3.001 1.00 83.19 87 LEU A O 1
ATOM 690 N N . SER A 1 88 ? -2.640 10.754 2.361 1.00 76.25 88 SER A N 1
ATOM 691 C CA . SER A 1 88 ? -3.833 11.100 3.145 1.00 76.25 88 SER A CA 1
ATOM 692 C C . SER A 1 88 ? -3.702 10.789 4.644 1.00 76.25 88 SER A C 1
ATOM 694 O O . SER A 1 88 ? -4.409 11.385 5.461 1.00 76.25 88 SER A O 1
ATOM 696 N N . LEU A 1 89 ? -2.793 9.886 5.028 1.00 72.69 89 LEU A N 1
ATOM 697 C CA . LEU A 1 89 ? -2.516 9.505 6.419 1.00 72.69 89 LEU A CA 1
ATOM 698 C C . LEU A 1 89 ? -2.162 10.692 7.341 1.00 72.69 89 LEU A C 1
ATOM 700 O O . LEU A 1 89 ? -2.820 10.826 8.377 1.00 72.69 89 LEU A O 1
ATOM 704 N N . PRO A 1 90 ? -1.197 11.577 7.010 1.00 73.19 90 PRO A N 1
ATOM 705 C CA . PRO A 1 90 ? -0.839 12.703 7.879 1.00 73.19 90 PRO A CA 1
ATOM 706 C C . PRO A 1 90 ? -1.980 13.715 8.063 1.00 73.19 90 PRO A C 1
ATOM 708 O O . PRO A 1 90 ? -2.168 14.244 9.159 1.00 73.19 90 PRO A O 1
ATOM 711 N N . TRP A 1 91 ? -2.797 13.939 7.030 1.00 62.97 91 TRP A N 1
ATOM 712 C CA . TRP A 1 91 ? -3.950 14.845 7.106 1.00 62.97 91 TRP A CA 1
ATOM 713 C C . TRP A 1 91 ? -5.034 14.317 8.051 1.00 62.97 91 TRP A C 1
ATOM 715 O O . TRP A 1 91 ? -5.627 15.080 8.812 1.00 62.97 91 TRP A O 1
ATOM 725 N N . ARG A 1 92 ? -5.250 12.998 8.050 1.00 65.25 92 ARG A N 1
ATOM 726 C CA . ARG A 1 92 ? -6.212 12.322 8.932 1.00 65.25 92 ARG A CA 1
ATOM 727 C C . ARG A 1 92 ? -5.751 12.208 10.377 1.00 65.25 92 ARG A C 1
ATOM 729 O O . ARG A 1 92 ? -6.590 12.170 11.273 1.00 65.25 92 ARG A O 1
ATOM 736 N N . TRP A 1 93 ? -4.444 12.154 10.614 1.00 62.62 93 TRP A N 1
ATOM 737 C CA . TRP A 1 93 ? -3.912 12.204 11.974 1.00 62.62 93 TRP A CA 1
ATOM 738 C C . TRP A 1 93 ? -4.260 13.545 12.623 1.00 62.62 93 TRP A C 1
ATOM 740 O O . TRP A 1 93 ? -4.829 13.579 13.713 1.00 62.62 93 TRP A O 1
ATOM 750 N N . LYS A 1 94 ? -4.033 14.640 11.890 1.00 62.62 94 LYS A N 1
ATOM 751 C CA . LYS A 1 94 ? -4.327 15.996 12.358 1.00 62.62 94 LYS A CA 1
ATOM 752 C C . LYS A 1 94 ? -5.819 16.227 12.622 1.00 62.62 94 LYS A C 1
ATOM 754 O O . LYS A 1 94 ? -6.160 16.906 13.582 1.00 62.62 94 LYS A O 1
ATOM 759 N N . SER A 1 95 ? -6.718 15.649 11.820 1.00 63.75 95 SER A N 1
ATOM 760 C CA . SER A 1 95 ? -8.165 15.771 12.065 1.00 63.75 95 SER A CA 1
ATOM 761 C C . SER A 1 95 ? -8.625 15.022 13.319 1.00 63.75 95 SER A C 1
ATOM 763 O O . SER A 1 95 ? -9.496 15.504 14.030 1.00 63.75 95 SER A O 1
ATOM 765 N N . HIS A 1 96 ? -8.019 13.871 13.623 1.00 61.62 96 HIS A N 1
ATOM 766 C CA . HIS A 1 96 ? -8.396 13.070 14.792 1.00 61.62 96 HIS A CA 1
ATOM 767 C C . HIS A 1 96 ? -8.001 13.735 16.120 1.00 61.62 96 HIS A C 1
ATOM 769 O O . HIS A 1 96 ? -8.687 13.574 17.125 1.00 61.62 96 HIS A O 1
ATOM 775 N N . GLU A 1 97 ? -6.907 14.498 16.118 1.00 64.81 97 GLU A N 1
ATOM 776 C CA . GLU A 1 97 ? -6.450 15.274 17.276 1.00 64.81 97 GLU A CA 1
ATOM 777 C C . GLU A 1 97 ? -7.392 16.454 17.578 1.00 64.81 97 GLU A C 1
ATOM 779 O O . GLU A 1 97 ? -7.681 16.749 18.735 1.00 64.81 97 GLU A O 1
ATOM 784 N N . LEU A 1 98 ? -7.954 17.081 16.538 1.00 62.62 98 LEU A N 1
ATOM 785 C CA . LEU A 1 98 ? -8.933 18.166 16.673 1.00 62.62 98 LEU A CA 1
ATOM 786 C C . LEU A 1 98 ? -10.285 17.677 17.225 1.00 62.62 98 LEU A C 1
ATOM 788 O O . LEU A 1 98 ? -10.908 18.372 18.034 1.00 62.62 98 LEU A O 1
ATOM 792 N N . ASP A 1 99 ? -10.715 16.471 16.847 1.00 63.34 99 ASP A N 1
ATOM 793 C CA . ASP A 1 99 ? -11.934 15.846 17.380 1.00 63.34 99 ASP A CA 1
ATOM 794 C C . ASP A 1 99 ? -11.794 15.482 18.874 1.00 63.34 99 ASP A C 1
ATOM 796 O O . ASP A 1 99 ? -12.737 15.644 19.650 1.00 63.34 99 ASP A O 1
ATOM 800 N N . GLU A 1 100 ? -10.613 15.044 19.327 1.00 63.09 100 GLU A N 1
ATOM 801 C CA . GLU A 1 100 ? -10.377 14.801 20.760 1.00 63.09 100 GLU A CA 1
ATOM 802 C C . GLU A 1 100 ? -10.317 16.097 21.583 1.00 63.09 100 GLU A C 1
ATOM 804 O O . GLU A 1 100 ? -10.805 16.130 22.717 1.00 63.09 100 GLU A O 1
ATOM 809 N N . LEU A 1 101 ? -9.747 17.172 21.031 1.00 63.50 101 LEU A N 1
ATOM 810 C CA . LEU A 1 101 ? -9.665 18.468 21.711 1.00 63.50 101 LEU A CA 1
ATOM 811 C C . LEU A 1 101 ? -11.042 19.120 21.879 1.00 63.50 101 LEU A C 1
ATOM 813 O O . LEU A 1 101 ? -11.341 19.659 22.943 1.00 63.50 101 LEU A O 1
ATOM 817 N N . THR A 1 102 ? -11.901 19.029 20.864 1.00 63.72 102 THR A N 1
ATOM 818 C CA . THR A 1 102 ? -13.276 19.550 20.931 1.00 63.72 102 THR A CA 1
ATOM 819 C C . THR A 1 102 ? -14.157 18.757 21.896 1.00 63.72 102 THR A C 1
ATOM 821 O O . THR A 1 102 ? -14.952 19.361 22.611 1.00 63.72 102 THR A O 1
ATOM 824 N N . PHE A 1 103 ? -13.976 17.435 22.005 1.00 64.69 103 PHE A N 1
ATOM 825 C CA . PHE A 1 103 ? -14.698 16.612 22.985 1.00 64.69 103 PHE A CA 1
ATOM 826 C C . PHE A 1 103 ? -14.248 16.851 24.438 1.00 64.69 103 PHE A C 1
ATOM 828 O O . PHE A 1 103 ? -15.018 16.604 25.356 1.00 64.69 103 PHE A O 1
ATOM 835 N N . ARG A 1 104 ? -13.013 17.316 24.677 1.00 63.25 104 ARG A N 1
ATOM 836 C CA . ARG A 1 104 ? -12.527 17.654 26.032 1.00 63.25 104 ARG A CA 1
ATOM 837 C C . ARG A 1 104 ? -12.950 19.038 26.523 1.00 63.25 104 ARG A C 1
ATOM 839 O O . ARG A 1 104 ? -12.888 19.283 27.724 1.00 63.25 104 ARG A O 1
ATOM 846 N N . LEU A 1 105 ? -13.299 19.942 25.611 1.00 63.78 105 LEU A N 1
ATOM 847 C CA . LEU A 1 105 ? -13.701 21.317 25.923 1.00 63.78 105 LEU A CA 1
ATOM 848 C C . LEU A 1 105 ? -15.207 21.465 26.194 1.00 63.78 105 LEU A C 1
ATOM 850 O O . LEU A 1 105 ? -15.630 22.542 26.606 1.00 63.78 105 LEU A O 1
ATOM 854 N N . ASN A 1 106 ? -15.992 20.410 25.964 1.00 52.69 106 ASN A N 1
ATOM 855 C CA . ASN A 1 106 ? -17.450 20.381 26.080 1.00 52.69 106 ASN A CA 1
ATOM 856 C C . ASN A 1 106 ? -17.886 19.375 27.153 1.00 52.69 106 ASN A C 1
ATOM 858 O O . ASN A 1 106 ? -18.884 19.653 27.851 1.00 52.69 106 ASN A O 1
#

Organism: NCBI:txid1798475

Foldseek 3Di:
DVPVVVVVVVVVVVVVVVVVCPPPVNVLVVLLVVLVVVLVVQDPPVVVVVVQVVDDPVCNVVVVVVCVVPDDPSNVVSVVSNVVSVVCVVVVVVVVVVVVVVVVVD

pLDDT: mean 74.17, std 7.43, range [50.78, 83.56]

Secondary structure (DSSP, 8-state):
-HHHHHHHHHHHHHHHHHHHHTSHHHHHHHHHHHHHHHHHHHS-HHHHHHHHHHS-TTSHHHHHHHHHHHS-HHHHHHHHHHHHHHHHHHHHHHHHHHHHHHHH--

Sequence (106 aa):
MANIKHKVMRRVYYIYTLRRLKHPLFVHSAVVAVCFVALSRVVSIPDVFSNMLEVRVGELASFWIGAFANTGMLPLVLIGVIMFTALSLPWRWKSHELDELTFRLN

Radius of gyration: 22.42 Å; chains: 1; bounding box: 51×36×59 Å